Protein AF-W0RR09-F1 (afdb_monomer)

Mean predicted aligned error: 7.96 Å

Foldseek 3Di:
DDPPPPPDDDLVSQLVVCCCQLQPVPDDDPQLVVQLSVLSSVLSVVLPDDDDVPDDSVVVNVVSLVVSLVSSLVSDPDPVSNVSSVVSSVVVVVVVVVVVVVVVVPPPPDPPPPD

Solvent-accessible surface area (backbone atoms only — not comparable to full-atom values): 6856 Å² total; per-residue (Å²): 135,82,80,81,75,78,79,70,75,49,73,67,56,50,35,52,52,50,49,55,54,38,42,55,94,41,88,67,55,72,69,42,46,54,52,42,51,53,52,44,44,51,52,54,54,61,65,70,48,80,63,58,95,93,51,58,58,64,63,50,50,53,51,50,51,52,55,47,50,54,58,49,50,70,58,46,92,45,68,72,42,38,54,46,31,49,54,32,48,51,52,53,50,51,52,50,55,50,51,52,53,55,52,67,73,59,62,73,80,71,81,78,79,84,122

Radius of gyration: 17.93 Å; Cα contacts (8 Å, |Δi|>4): 59; chains: 1; bounding box: 50×31×50 Å

Nearest PDB structures (foldseek):
  5ew5-assembly4_D  TM=3.072E-01  e=2.755E+00  Escherichia coli

pLDDT: mean 85.63, std 18.02, range [36.34, 98.56]

Structure (mmCIF, N/CA/C/O backbone):
data_AF-W0RR09-F1
#
_entry.id   AF-W0RR09-F1
#
loop_
_atom_site.group_PDB
_atom_site.id
_atom_site.type_symbol
_atom_site.label_atom_id
_atom_site.label_alt_id
_atom_site.label_comp_id
_atom_site.label_asym_id
_atom_site.label_entity_id
_atom_site.label_seq_id
_atom_site.pdbx_PDB_ins_code
_atom_site.Cartn_x
_atom_site.Cartn_y
_atom_site.Cartn_z
_atom_site.occupancy
_atom_site.B_iso_or_equiv
_atom_site.auth_seq_id
_atom_site.auth_comp_id
_atom_site.auth_asym_id
_atom_site.auth_atom_id
_atom_site.pdbx_PDB_model_num
ATOM 1 N N . MET A 1 1 ? -1.808 -20.786 -36.519 1.00 40.62 1 MET A N 1
ATOM 2 C CA . MET A 1 1 ? -1.061 -19.853 -35.652 1.00 40.62 1 MET A CA 1
ATOM 3 C C . MET A 1 1 ? -2.069 -19.206 -34.722 1.00 40.62 1 MET A C 1
ATOM 5 O O . MET A 1 1 ? -2.879 -18.426 -35.199 1.00 40.62 1 MET A O 1
ATOM 9 N N . SER A 1 2 ? -2.105 -19.599 -33.451 1.00 36.34 2 SER A N 1
ATOM 10 C CA . SER A 1 2 ? -2.980 -18.948 -32.471 1.00 36.34 2 SER A CA 1
ATOM 11 C C . SER A 1 2 ? -2.289 -17.678 -31.979 1.00 36.34 2 SER A C 1
ATOM 13 O O . SER A 1 2 ? -1.147 -17.781 -31.528 1.00 36.34 2 SER A O 1
ATOM 15 N N . PRO A 1 3 ? -2.917 -16.494 -32.062 1.00 46.69 3 PRO A N 1
ATOM 16 C CA . PRO A 1 3 ? -2.404 -15.334 -31.361 1.00 46.69 3 PRO A CA 1
ATOM 17 C C . PRO A 1 3 ? -2.580 -15.619 -29.870 1.00 46.69 3 PRO A C 1
ATOM 19 O O . PRO A 1 3 ? -3.700 -15.774 -29.385 1.00 46.69 3 PRO A O 1
ATOM 22 N N . ILE A 1 4 ? -1.472 -15.746 -29.145 1.00 46.22 4 ILE A N 1
ATOM 23 C CA . ILE A 1 4 ? -1.496 -15.636 -27.691 1.00 46.22 4 ILE A CA 1
ATOM 24 C C . ILE A 1 4 ? -1.906 -14.187 -27.432 1.00 46.22 4 ILE A C 1
ATOM 26 O O . ILE A 1 4 ? -1.097 -13.271 -27.540 1.00 46.22 4 ILE A O 1
ATOM 30 N N . LEU A 1 5 ? -3.198 -13.969 -27.191 1.00 41.84 5 LEU A N 1
ATOM 31 C CA . LEU A 1 5 ? -3.669 -12.772 -26.518 1.00 41.84 5 LEU A CA 1
ATOM 32 C C . LEU A 1 5 ? -2.982 -12.792 -25.150 1.00 41.84 5 LEU A C 1
ATOM 34 O O . LEU A 1 5 ? -3.430 -13.488 -24.242 1.00 41.84 5 LEU A O 1
ATOM 38 N N . GLU A 1 6 ? -1.855 -12.093 -25.016 1.00 45.88 6 GLU A N 1
ATOM 39 C CA . GLU A 1 6 ? -1.368 -11.656 -23.712 1.00 45.88 6 GLU A CA 1
ATOM 40 C C . GLU A 1 6 ? -2.473 -10.772 -23.129 1.00 45.88 6 GLU A C 1
ATOM 42 O O . GLU A 1 6 ? -2.521 -9.568 -23.380 1.00 45.88 6 GLU A O 1
ATOM 47 N N . ILE A 1 7 ? -3.424 -11.369 -22.409 1.00 48.59 7 ILE A N 1
ATOM 48 C CA . ILE A 1 7 ? -4.425 -10.616 -21.659 1.00 48.59 7 ILE A CA 1
ATOM 49 C C . ILE A 1 7 ? -3.668 -9.973 -20.499 1.00 48.59 7 ILE A C 1
ATOM 51 O O . ILE A 1 7 ? -3.542 -10.540 -19.415 1.00 48.59 7 ILE A O 1
ATOM 55 N N . ARG A 1 8 ? -3.089 -8.799 -20.753 1.00 67.44 8 ARG A N 1
ATOM 56 C CA . ARG A 1 8 ? -2.575 -7.931 -19.698 1.00 67.44 8 ARG A CA 1
ATOM 57 C C . ARG A 1 8 ? -3.778 -7.437 -18.905 1.00 67.44 8 ARG A C 1
ATOM 59 O O . ARG A 1 8 ? -4.750 -6.969 -19.496 1.00 67.44 8 ARG A O 1
ATOM 66 N N . ALA A 1 9 ? -3.719 -7.575 -17.583 1.00 81.56 9 ALA A N 1
ATOM 67 C CA . ALA A 1 9 ? -4.768 -7.079 -16.704 1.00 81.56 9 ALA A CA 1
ATOM 68 C C . ALA A 1 9 ? -5.003 -5.581 -16.959 1.00 81.56 9 ALA A C 1
ATOM 70 O O . ALA A 1 9 ? -4.043 -4.806 -17.061 1.00 81.56 9 ALA A O 1
ATOM 71 N N . THR A 1 10 ? -6.266 -5.169 -17.057 1.00 90.44 10 THR A N 1
ATOM 72 C CA . THR A 1 10 ? -6.619 -3.750 -17.187 1.00 90.44 10 THR A CA 1
ATOM 73 C C . THR A 1 10 ? -6.156 -2.972 -15.947 1.00 90.44 10 THR A C 1
ATOM 75 O O . THR A 1 10 ? -5.951 -3.576 -14.890 1.00 90.44 10 THR A O 1
ATOM 78 N N . PRO A 1 11 ? -5.994 -1.638 -16.024 1.00 90.25 11 PRO A N 1
ATOM 79 C CA . PRO A 1 11 ? -5.647 -0.836 -14.851 1.00 90.25 11 PRO A CA 1
ATOM 80 C C . PRO A 1 11 ? -6.592 -1.069 -13.665 1.00 90.25 11 PRO A C 1
ATOM 82 O O . PRO A 1 11 ? -6.126 -1.193 -12.539 1.00 90.25 11 PRO A O 1
ATOM 85 N N . ASP A 1 12 ? -7.895 -1.218 -13.915 1.00 92.00 12 ASP A N 1
ATOM 86 C CA . ASP A 1 12 ? -8.878 -1.507 -12.864 1.00 92.00 12 ASP A CA 1
ATOM 87 C C . ASP A 1 12 ? -8.650 -2.879 -12.221 1.00 92.00 12 ASP A C 1
ATOM 89 O O . ASP A 1 12 ? -8.604 -2.987 -11.000 1.00 92.00 12 ASP A O 1
ATOM 93 N N . GLN A 1 13 ? -8.387 -3.916 -13.023 1.00 93.62 13 GLN A N 1
ATOM 94 C CA . GLN A 1 13 ? -8.050 -5.237 -12.488 1.00 93.62 13 GLN A CA 1
ATOM 95 C C . GLN A 1 13 ? -6.771 -5.194 -11.642 1.00 93.62 13 GLN A C 1
ATOM 97 O O . GLN A 1 13 ? -6.689 -5.848 -10.606 1.00 93.62 13 GLN A O 1
ATOM 102 N N . GLN A 1 14 ? -5.770 -4.412 -12.054 1.00 92.12 14 GLN A N 1
ATOM 103 C CA . GLN A 1 14 ? -4.542 -4.233 -11.275 1.00 92.12 14 GLN A CA 1
ATOM 104 C C . GLN A 1 14 ? -4.803 -3.530 -9.937 1.00 92.12 14 GLN A C 1
ATOM 106 O O . GLN A 1 14 ? -4.218 -3.923 -8.925 1.00 92.12 14 GLN A O 1
ATOM 111 N N . VAL A 1 15 ? -5.696 -2.536 -9.917 1.00 95.31 15 VAL A N 1
ATOM 112 C CA . VAL A 1 15 ? -6.136 -1.869 -8.684 1.00 95.31 15 VAL A CA 1
ATOM 113 C C . VAL A 1 15 ? -6.823 -2.867 -7.751 1.00 95.31 15 VAL A C 1
ATOM 115 O O . VAL A 1 15 ? -6.435 -2.965 -6.586 1.00 95.31 15 VAL A O 1
ATOM 118 N N . ASP A 1 16 ? -7.758 -3.666 -8.267 1.00 95.56 16 ASP A N 1
ATOM 119 C CA . ASP A 1 16 ? -8.484 -4.675 -7.487 1.00 95.56 16 ASP A CA 1
ATOM 120 C C . ASP A 1 16 ? -7.540 -5.720 -6.876 1.00 95.56 16 ASP A C 1
ATOM 122 O O . ASP A 1 16 ? -7.632 -6.035 -5.685 1.00 95.56 16 ASP A O 1
ATOM 126 N N . PHE A 1 17 ? -6.579 -6.226 -7.658 1.00 93.94 17 PHE A N 1
ATOM 127 C CA . PHE A 1 17 ? -5.581 -7.174 -7.157 1.00 93.94 17 PHE A CA 1
ATOM 128 C C . PHE A 1 17 ? -4.703 -6.564 -6.064 1.00 93.94 17 PHE A C 1
ATOM 130 O O . PHE A 1 17 ? -4.425 -7.222 -5.058 1.00 93.94 17 PHE A O 1
ATOM 137 N N . ALA A 1 18 ? -4.268 -5.315 -6.238 1.00 94.56 18 ALA A N 1
ATOM 138 C CA . ALA A 1 18 ? -3.448 -4.631 -5.248 1.00 94.56 18 ALA A CA 1
ATOM 139 C C . ALA A 1 18 ? -4.221 -4.371 -3.947 1.00 94.56 18 ALA A C 1
ATOM 141 O O . ALA A 1 18 ? -3.673 -4.611 -2.870 1.00 94.56 18 ALA A O 1
ATOM 142 N N . LEU A 1 19 ? -5.492 -3.961 -4.026 1.00 96.69 19 LEU A N 1
ATOM 143 C CA . LEU A 1 19 ? -6.356 -3.794 -2.854 1.00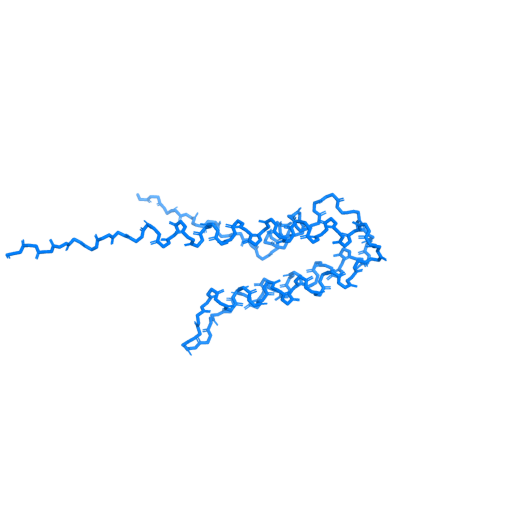 96.69 19 LEU A CA 1
ATOM 144 C C . LEU A 1 19 ? -6.525 -5.107 -2.096 1.00 96.69 19 LEU A C 1
ATOM 146 O O . LEU A 1 19 ? -6.275 -5.162 -0.892 1.00 96.69 19 LEU A O 1
ATOM 150 N N . ALA A 1 20 ? -6.896 -6.173 -2.809 1.00 95.94 20 ALA A N 1
ATOM 151 C CA . ALA A 1 20 ? -7.107 -7.486 -2.214 1.00 95.94 20 ALA A CA 1
ATOM 152 C C . ALA A 1 20 ? -5.835 -8.028 -1.544 1.00 95.94 20 ALA A C 1
ATOM 154 O O . ALA A 1 20 ? -5.918 -8.641 -0.481 1.00 95.94 20 ALA A O 1
ATOM 155 N N . ALA A 1 21 ? -4.661 -7.795 -2.138 1.00 94.81 21 ALA A N 1
ATOM 156 C CA . ALA A 1 21 ? -3.388 -8.254 -1.593 1.00 94.81 21 ALA A CA 1
ATOM 157 C C . ALA A 1 21 ? -2.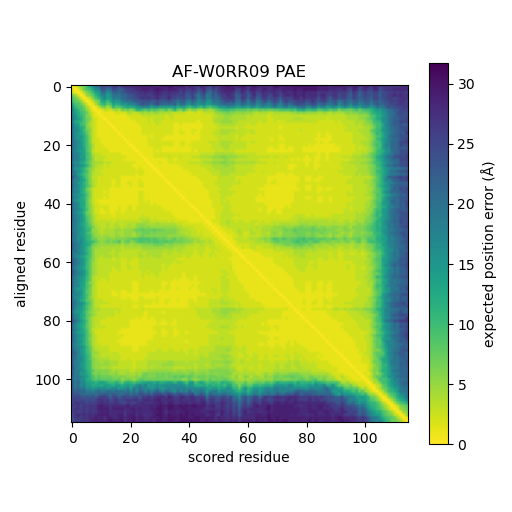935 -7.439 -0.372 1.00 94.81 21 ALA A C 1
ATOM 159 O O . ALA A 1 21 ? -2.564 -8.019 0.648 1.00 94.81 21 ALA A O 1
ATOM 160 N N . LEU A 1 22 ? -2.962 -6.107 -0.463 1.00 97.25 22 LEU A N 1
ATOM 161 C CA . LEU A 1 22 ? -2.425 -5.217 0.572 1.00 97.25 22 LEU A CA 1
ATOM 162 C C . LEU A 1 22 ? -3.334 -5.129 1.802 1.00 97.25 22 LEU A C 1
ATOM 164 O O . LEU A 1 22 ? -2.850 -5.067 2.931 1.00 97.25 22 LEU A O 1
ATOM 168 N N . PHE A 1 23 ? -4.649 -5.181 1.596 1.00 98.06 23 PHE A N 1
ATOM 169 C CA . PHE A 1 23 ? -5.645 -5.032 2.656 1.00 98.06 23 PHE A CA 1
ATOM 170 C C . PHE A 1 23 ? -6.325 -6.351 3.032 1.00 98.06 23 PHE A C 1
ATOM 172 O O . PHE A 1 23 ? -7.376 -6.356 3.669 1.00 98.06 23 PHE A O 1
ATOM 179 N N . ARG A 1 24 ? -5.731 -7.501 2.687 1.00 96.75 24 ARG A N 1
ATOM 180 C CA . ARG A 1 24 ? -6.240 -8.813 3.103 1.00 96.75 24 ARG A CA 1
ATOM 181 C C . ARG A 1 24 ? -6.382 -8.874 4.626 1.00 96.75 24 ARG A C 1
ATOM 183 O O . ARG A 1 24 ? -5.387 -8.781 5.344 1.00 96.75 24 ARG A O 1
ATOM 190 N N . GLY A 1 25 ? -7.609 -9.081 5.104 1.00 96.25 25 GLY A N 1
ATOM 191 C CA . GLY A 1 25 ? -7.916 -9.135 6.537 1.00 96.25 25 GLY A CA 1
ATOM 192 C C . GLY A 1 25 ? -7.923 -7.771 7.237 1.00 96.25 25 GLY A C 1
ATOM 193 O O . GLY A 1 25 ? -8.061 -7.725 8.456 1.00 96.25 25 GLY A O 1
ATOM 194 N N . VAL A 1 26 ? -7.798 -6.670 6.492 1.00 97.56 26 VAL A N 1
ATOM 195 C CA . VAL A 1 26 ? -7.927 -5.303 7.000 1.00 97.56 26 VAL A CA 1
ATOM 196 C C . VAL A 1 26 ? -9.345 -4.824 6.714 1.00 97.56 26 VAL A C 1
ATOM 198 O O . VAL A 1 26 ? -9.748 -4.703 5.560 1.00 97.56 26 VAL A O 1
ATOM 201 N N . ALA A 1 27 ? -10.114 -4.552 7.765 1.00 96.75 27 ALA A N 1
ATOM 202 C CA . ALA A 1 27 ? -11.408 -3.899 7.613 1.00 96.75 27 ALA A CA 1
ATOM 203 C C . ALA A 1 27 ? -11.175 -2.414 7.313 1.00 96.75 27 ALA A C 1
ATOM 205 O O . ALA A 1 27 ? -10.586 -1.712 8.135 1.00 96.75 27 ALA A O 1
ATOM 206 N N . LEU A 1 28 ? -11.611 -1.955 6.142 1.00 97.50 28 LEU A N 1
ATOM 207 C CA . LEU A 1 28 ? -11.573 -0.549 5.747 1.00 97.50 28 LEU A CA 1
ATOM 208 C C . LEU A 1 28 ? -12.974 0.045 5.866 1.00 97.50 28 LEU A C 1
ATOM 210 O O . LEU A 1 28 ? -13.954 -0.587 5.472 1.00 97.50 28 LEU A O 1
ATOM 214 N N . SER A 1 29 ? -13.055 1.265 6.379 1.00 98.12 29 SER A N 1
ATOM 215 C CA . SER A 1 29 ? -14.204 2.139 6.149 1.00 98.12 29 SER A CA 1
ATOM 216 C C . SER A 1 29 ? -14.290 2.544 4.674 1.00 98.12 29 SER A C 1
ATOM 218 O O . SER A 1 29 ? -13.309 2.447 3.932 1.00 98.12 29 SER A O 1
ATOM 220 N N . ASP A 1 30 ? -15.447 3.055 4.255 1.00 98.12 30 ASP A N 1
ATOM 221 C CA . ASP A 1 30 ? -15.652 3.510 2.875 1.00 98.12 30 ASP A CA 1
ATOM 222 C C . ASP A 1 30 ? -14.640 4.597 2.472 1.00 98.12 30 ASP A C 1
ATOM 224 O O . ASP A 1 30 ? -14.054 4.526 1.395 1.00 98.12 30 ASP A O 1
ATOM 228 N N . ALA A 1 31 ? -14.350 5.545 3.371 1.00 98.00 31 ALA A N 1
ATOM 229 C CA . ALA A 1 31 ? -13.386 6.617 3.122 1.00 98.00 31 ALA A CA 1
ATOM 230 C C . ALA A 1 31 ? -11.938 6.102 2.997 1.00 98.00 31 ALA A C 1
ATOM 232 O O . ALA A 1 31 ? -11.185 6.557 2.136 1.00 98.00 31 ALA A O 1
ATOM 233 N N . GLU A 1 32 ? -11.536 5.137 3.833 1.00 98.38 32 GLU A N 1
ATOM 234 C CA . GLU A 1 32 ? -10.213 4.506 3.726 1.00 98.38 32 GLU A CA 1
ATOM 235 C C . GLU A 1 32 ? -10.083 3.719 2.421 1.00 98.38 32 GLU A C 1
ATOM 237 O O . GLU A 1 32 ? -9.030 3.752 1.783 1.00 98.38 32 GLU A O 1
ATOM 242 N N . ARG A 1 33 ? -11.156 3.035 2.010 1.00 98.19 33 ARG A N 1
ATOM 243 C CA . ARG A 1 33 ? -11.196 2.275 0.764 1.00 98.19 33 ARG A CA 1
ATOM 244 C C . ARG A 1 33 ? -11.100 3.181 -0.458 1.00 98.19 33 ARG A C 1
ATOM 246 O O . ARG A 1 33 ? -10.260 2.923 -1.315 1.00 98.19 33 ARG A O 1
ATOM 253 N N . GLU A 1 34 ? -11.893 4.247 -0.517 1.00 98.19 34 GLU A N 1
ATOM 254 C CA . GLU A 1 34 ? -11.842 5.229 -1.606 1.00 98.19 34 GLU A CA 1
ATOM 255 C C . GLU A 1 34 ? -10.447 5.869 -1.706 1.00 98.19 34 GLU A C 1
ATOM 257 O O . GLU A 1 34 ? -9.853 5.940 -2.785 1.00 98.19 34 GLU A O 1
ATOM 262 N N . GLY A 1 35 ? -9.866 6.260 -0.565 1.00 98.50 35 GLY A N 1
ATOM 263 C CA . GLY A 1 35 ? -8.504 6.790 -0.514 1.00 98.50 35 GLY A CA 1
ATOM 264 C C . GLY A 1 35 ? -7.455 5.777 -0.987 1.00 98.50 35 GLY A C 1
ATOM 265 O O . GLY A 1 35 ? -6.540 6.131 -1.735 1.00 98.50 35 GLY A O 1
ATOM 266 N N . ALA A 1 36 ? -7.589 4.510 -0.590 1.00 98.31 36 ALA A N 1
ATOM 267 C CA . ALA A 1 36 ? -6.685 3.446 -1.008 1.00 98.31 36 ALA A CA 1
ATOM 268 C C . ALA A 1 36 ? -6.785 3.167 -2.515 1.00 98.31 36 ALA A C 1
ATOM 270 O O . ALA A 1 36 ? -5.756 3.060 -3.187 1.00 98.31 36 ALA A O 1
ATOM 271 N N . GLU A 1 37 ? -8.004 3.111 -3.054 1.00 98.25 37 GLU A N 1
ATOM 272 C CA . GLU A 1 37 ? -8.290 2.979 -4.485 1.00 98.25 37 GLU A CA 1
ATOM 273 C C . GLU A 1 37 ? -7.632 4.106 -5.289 1.00 98.25 37 GLU A C 1
ATOM 275 O O . GLU A 1 37 ? -6.943 3.838 -6.276 1.00 98.25 37 GLU A O 1
ATOM 280 N N . ALA A 1 38 ? -7.764 5.357 -4.840 1.00 98.25 38 ALA A N 1
ATOM 281 C CA . ALA A 1 38 ? -7.154 6.509 -5.497 1.00 98.25 38 ALA A CA 1
ATOM 282 C C . ALA A 1 38 ? -5.616 6.437 -5.505 1.00 98.25 38 ALA A C 1
ATOM 284 O O . ALA A 1 38 ? -4.986 6.654 -6.544 1.00 98.25 38 ALA A O 1
ATOM 285 N N . VAL A 1 39 ? -5.002 6.089 -4.368 1.00 98.50 39 VAL A N 1
ATOM 286 C CA . VAL A 1 39 ? -3.540 5.958 -4.246 1.00 98.50 39 VAL A CA 1
ATOM 287 C C . VAL A 1 39 ? -3.003 4.831 -5.131 1.00 98.50 39 VAL A C 1
ATOM 289 O O . VAL A 1 39 ? -1.996 5.015 -5.816 1.00 98.50 39 VAL A O 1
ATOM 292 N N . ILE A 1 40 ? -3.668 3.674 -5.147 1.00 97.75 40 ILE A N 1
ATOM 293 C CA . ILE A 1 40 ? -3.257 2.525 -5.965 1.00 97.75 40 ILE A CA 1
ATOM 294 C C . ILE A 1 40 ? -3.449 2.827 -7.450 1.00 97.75 40 ILE A C 1
ATOM 296 O O . ILE A 1 40 ? -2.560 2.539 -8.247 1.00 97.75 40 ILE A O 1
ATOM 300 N N . ARG A 1 41 ? -4.567 3.445 -7.838 1.00 97.31 41 ARG A N 1
ATOM 301 C CA . ARG A 1 41 ? -4.814 3.841 -9.230 1.00 97.31 41 ARG A CA 1
ATOM 302 C C . ARG A 1 41 ? -3.738 4.799 -9.736 1.00 97.31 41 ARG A C 1
ATOM 304 O O . ARG A 1 41 ? -3.247 4.614 -10.846 1.00 97.31 41 ARG A O 1
ATOM 311 N N . ALA A 1 42 ? -3.335 5.774 -8.923 1.00 96.06 42 ALA A N 1
ATOM 312 C CA . ALA A 1 42 ? -2.243 6.679 -9.268 1.00 96.06 42 ALA A CA 1
ATOM 313 C C . ALA A 1 42 ? -0.907 5.935 -9.466 1.00 96.06 42 ALA A C 1
ATOM 315 O O . ALA A 1 42 ? -0.213 6.201 -10.444 1.00 96.06 42 ALA A O 1
ATOM 316 N N . ASP A 1 43 ? -0.572 4.973 -8.595 1.00 95.56 43 ASP A N 1
ATOM 317 C CA . ASP A 1 43 ? 0.627 4.122 -8.734 1.00 95.56 43 ASP A CA 1
ATOM 318 C C . ASP A 1 43 ? 0.587 3.280 -10.020 1.00 95.56 43 ASP A C 1
ATOM 320 O O . ASP A 1 43 ? 1.560 3.240 -10.769 1.00 95.56 43 ASP A O 1
ATOM 324 N N . VAL A 1 44 ? -0.553 2.653 -10.328 1.00 94.06 44 VAL A N 1
ATOM 325 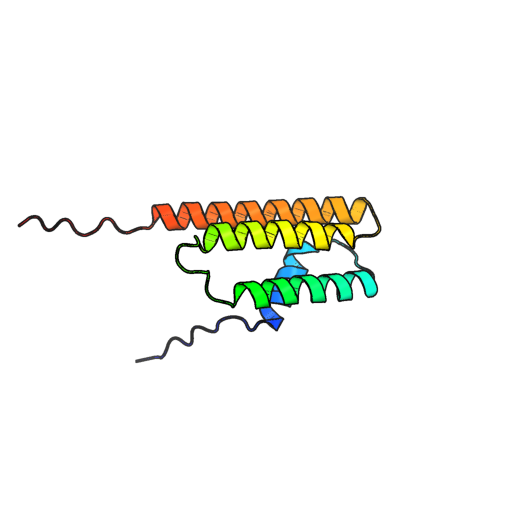C CA . VAL A 1 44 ? -0.742 1.859 -11.556 1.00 94.06 44 VAL A CA 1
ATOM 326 C C . VAL A 1 44 ? -0.552 2.717 -12.811 1.00 94.06 44 VAL A C 1
ATOM 328 O O . VAL A 1 44 ? 0.124 2.295 -13.753 1.00 94.06 44 VAL A O 1
ATOM 331 N N . LEU A 1 45 ? -1.119 3.926 -12.831 1.00 91.81 45 LEU A N 1
ATOM 332 C CA . LEU A 1 45 ? -0.973 4.848 -13.957 1.00 91.81 45 LEU A CA 1
ATOM 333 C C . LEU A 1 45 ? 0.476 5.323 -14.109 1.00 91.81 45 LEU A C 1
ATOM 335 O O . LEU A 1 45 ? 1.020 5.220 -15.204 1.00 91.81 45 LEU A O 1
ATOM 339 N N . ALA A 1 46 ? 1.125 5.739 -13.019 1.00 90.19 46 ALA A N 1
ATOM 340 C CA . ALA A 1 46 ? 2.526 6.162 -13.042 1.00 90.19 46 ALA A CA 1
ATOM 341 C C . ALA A 1 46 ? 3.455 5.043 -13.540 1.00 90.19 46 ALA A C 1
ATOM 343 O O . ALA A 1 46 ? 4.373 5.277 -14.322 1.00 90.19 46 ALA A O 1
ATOM 344 N N . ARG A 1 47 ? 3.186 3.794 -13.147 1.00 88.75 47 ARG A N 1
ATOM 345 C CA . ARG A 1 47 ? 3.983 2.643 -13.589 1.00 88.75 47 ARG A CA 1
ATOM 346 C C . ARG A 1 47 ? 3.757 2.258 -15.049 1.00 88.75 47 ARG A C 1
ATOM 348 O O . ARG A 1 47 ? 4.618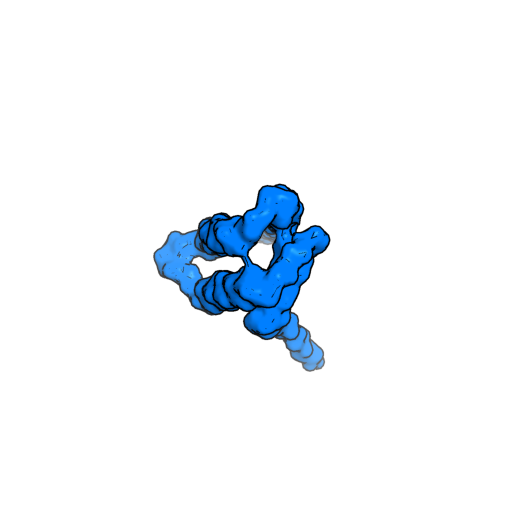 1.596 -15.629 1.00 88.75 47 ARG A O 1
ATOM 355 N N . SER A 1 48 ? 2.633 2.670 -15.633 1.00 86.50 48 SER A N 1
ATOM 356 C CA . SER A 1 48 ? 2.317 2.446 -17.048 1.00 86.50 48 SER A CA 1
ATOM 357 C C . SER A 1 48 ? 3.128 3.352 -17.980 1.00 86.50 48 SER A C 1
ATOM 359 O O . SER A 1 48 ? 3.232 3.063 -19.173 1.00 86.50 48 SER A O 1
ATOM 361 N N . GLU A 1 49 ? 3.721 4.426 -17.456 1.00 87.75 49 GLU A N 1
ATOM 362 C CA . GLU A 1 49 ? 4.648 5.268 -18.206 1.00 87.75 49 GLU A CA 1
ATOM 363 C C . GLU A 1 49 ? 6.003 4.560 -18.374 1.00 87.75 49 GLU A C 1
ATOM 365 O O . GLU A 1 49 ? 6.444 3.835 -17.473 1.00 87.75 49 GLU A O 1
ATOM 370 N N . PRO A 1 50 ? 6.695 4.734 -19.513 1.00 86.12 50 PRO A N 1
ATOM 371 C CA . PRO A 1 50 ? 8.039 4.199 -19.678 1.00 86.12 50 PRO A CA 1
ATOM 372 C C . PRO A 1 50 ? 9.011 4.863 -18.685 1.00 86.12 50 PRO A C 1
ATOM 374 O O . PRO A 1 50 ? 8.868 6.052 -18.395 1.00 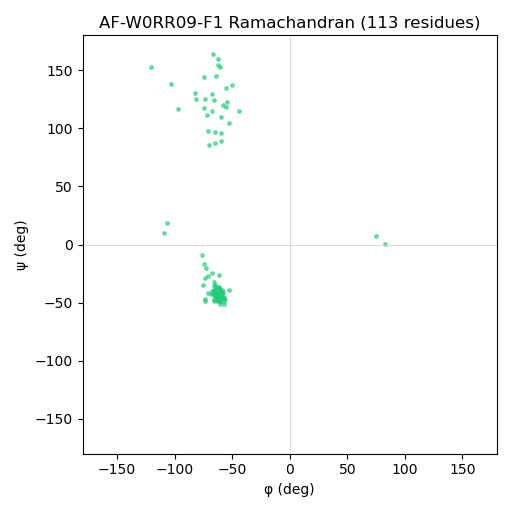86.12 50 PRO A O 1
ATOM 377 N N . PRO A 1 51 ? 10.006 4.125 -18.157 1.00 88.81 51 PRO A N 1
ATOM 378 C CA . PRO A 1 51 ? 11.051 4.721 -17.330 1.00 88.81 51 PRO A CA 1
ATOM 379 C C . PRO A 1 51 ? 11.828 5.778 -18.123 1.00 88.81 51 PRO A C 1
ATOM 381 O O . PRO A 1 51 ? 11.932 5.703 -19.354 1.00 88.81 51 PRO A O 1
ATOM 384 N N . ALA A 1 52 ? 12.386 6.762 -17.418 1.00 88.38 52 ALA A N 1
ATOM 385 C CA . ALA A 1 52 ? 13.214 7.778 -18.056 1.00 88.38 52 ALA A CA 1
ATOM 386 C C . ALA A 1 52 ? 14.470 7.143 -18.699 1.00 88.38 52 ALA A C 1
ATOM 388 O O . ALA A 1 52 ? 14.928 6.086 -18.255 1.00 88.38 52 ALA A O 1
ATOM 389 N N . PRO A 1 53 ? 15.078 7.762 -19.731 1.00 92.31 53 PRO A N 1
ATOM 390 C CA . PRO A 1 53 ? 16.316 7.250 -20.312 1.00 92.31 53 PRO A CA 1
ATOM 391 C C . PRO A 1 53 ? 17.412 7.069 -19.250 1.00 92.31 53 PRO A C 1
ATOM 393 O O . PRO A 1 53 ? 17.781 8.021 -18.566 1.00 92.31 53 PRO A O 1
ATOM 396 N N . GLY A 1 54 ? 17.937 5.846 -19.128 1.00 89.50 54 GLY A N 1
ATOM 397 C CA . GLY A 1 54 ? 18.962 5.493 -18.138 1.00 89.50 54 GLY A CA 1
ATOM 398 C C . GLY A 1 54 ? 18.435 5.170 -16.735 1.00 89.50 54 GLY A C 1
ATOM 399 O O . GLY A 1 54 ? 19.237 4.857 -15.861 1.00 89.50 54 GLY A O 1
ATOM 400 N N . GLU A 1 55 ? 17.120 5.215 -16.509 1.00 91.75 55 GLU A N 1
ATOM 401 C CA . GLU A 1 55 ? 16.505 4.784 -15.254 1.00 91.75 55 GLU A CA 1
ATOM 402 C C . GLU A 1 55 ? 16.312 3.260 -15.235 1.00 91.75 55 GLU A C 1
ATOM 404 O O . GLU A 1 55 ? 15.750 2.671 -16.162 1.00 91.75 55 GLU A O 1
ATOM 409 N N . ASP A 1 56 ? 16.749 2.616 -14.152 1.00 89.31 56 ASP A N 1
ATOM 410 C CA . ASP A 1 56 ? 16.446 1.210 -13.905 1.00 89.31 56 ASP A CA 1
ATOM 411 C C . ASP A 1 56 ? 14.959 1.074 -13.535 1.00 89.31 56 ASP A C 1
ATOM 413 O O . ASP A 1 56 ? 14.497 1.528 -12.483 1.00 89.31 56 ASP A O 1
ATOM 417 N N . GLY A 1 57 ? 14.184 0.459 -14.433 1.00 88.44 57 GLY A N 1
ATOM 418 C CA . GLY A 1 57 ? 12.738 0.314 -14.263 1.00 88.44 57 GLY A CA 1
ATOM 419 C C . GLY A 1 57 ? 12.347 -0.490 -13.021 1.00 88.44 57 GLY A C 1
ATOM 420 O O . GLY A 1 57 ? 11.280 -0.262 -12.453 1.00 88.44 57 GLY A O 1
ATOM 421 N N . TRP A 1 58 ? 13.215 -1.389 -12.549 1.00 87.19 58 TRP A N 1
ATOM 422 C CA . TRP A 1 58 ? 12.969 -2.123 -11.316 1.00 87.19 58 TRP A CA 1
ATOM 423 C C . TRP A 1 58 ? 13.160 -1.237 -10.079 1.00 87.19 58 TRP A C 1
ATOM 425 O O . TRP A 1 58 ? 12.323 -1.251 -9.175 1.00 87.19 58 TRP A O 1
ATOM 435 N N . GLU A 1 59 ? 14.249 -0.470 -10.005 1.00 89.81 59 GLU A N 1
ATOM 436 C CA . GLU A 1 59 ? 14.498 0.461 -8.899 1.00 89.81 59 GLU A CA 1
ATOM 437 C C . GLU A 1 59 ? 13.413 1.536 -8.824 1.00 89.81 59 GLU A C 1
ATOM 439 O O . GLU A 1 59 ? 12.944 1.877 -7.732 1.00 89.81 59 GLU A O 1
ATOM 444 N N . ARG A 1 60 ? 12.946 2.014 -9.985 1.00 91.19 60 ARG A N 1
ATOM 445 C CA . ARG A 1 60 ? 11.776 2.890 -10.083 1.00 91.19 60 ARG A CA 1
ATOM 446 C C . ARG A 1 60 ? 10.537 2.242 -9.470 1.00 91.19 60 ARG A C 1
ATOM 448 O O . ARG A 1 60 ? 9.901 2.849 -8.610 1.00 91.19 60 ARG A O 1
ATOM 455 N N . ASP A 1 61 ? 10.216 1.015 -9.868 1.00 89.06 61 ASP A N 1
ATOM 456 C CA . ASP A 1 61 ? 9.038 0.300 -9.374 1.00 89.06 61 ASP A CA 1
ATOM 457 C C . ASP A 1 61 ? 9.118 0.016 -7.862 1.00 89.06 61 ASP A C 1
ATOM 459 O O . ASP A 1 61 ? 8.119 0.170 -7.155 1.00 89.06 61 ASP A O 1
ATOM 463 N N . LEU A 1 62 ? 10.301 -0.315 -7.328 1.00 89.31 62 LEU A N 1
ATOM 464 C CA . LEU A 1 62 ? 10.503 -0.470 -5.882 1.00 89.31 62 LEU A CA 1
ATOM 465 C C . LEU A 1 62 ? 10.270 0.834 -5.115 1.00 89.31 62 LEU A C 1
ATOM 467 O O . LEU A 1 62 ? 9.621 0.822 -4.067 1.00 89.31 62 LEU A O 1
ATOM 471 N N . ARG A 1 63 ? 10.797 1.953 -5.617 1.00 91.19 63 ARG A N 1
ATOM 472 C CA . ARG A 1 63 ? 10.583 3.275 -5.017 1.00 91.19 63 ARG A CA 1
ATOM 473 C C . ARG A 1 63 ? 9.099 3.644 -5.030 1.00 91.19 63 ARG A C 1
ATOM 475 O O . ARG A 1 63 ? 8.568 3.997 -3.979 1.00 91.19 63 ARG A O 1
ATOM 482 N N . SER A 1 64 ? 8.419 3.451 -6.163 1.00 92.00 64 SER A N 1
ATOM 483 C CA . SER A 1 64 ? 6.971 3.679 -6.296 1.00 92.00 64 SER A CA 1
ATOM 484 C C . SER A 1 64 ? 6.174 2.852 -5.283 1.00 92.00 64 SER A C 1
ATOM 486 O O . SER A 1 64 ? 5.331 3.379 -4.559 1.00 92.00 64 SER A O 1
ATOM 488 N N . MET A 1 65 ? 6.514 1.567 -5.133 1.00 92.75 65 MET A N 1
ATOM 489 C CA . MET A 1 65 ? 5.897 0.680 -4.146 1.00 92.75 65 MET A CA 1
ATOM 490 C C . MET A 1 65 ? 6.075 1.192 -2.708 1.00 92.75 65 MET A C 1
ATOM 492 O O . MET A 1 65 ? 5.120 1.174 -1.929 1.00 92.75 65 MET A O 1
ATOM 496 N N . VAL A 1 66 ? 7.278 1.643 -2.337 1.00 93.81 66 VAL A N 1
ATOM 497 C CA . VAL A 1 66 ? 7.552 2.190 -0.997 1.00 93.81 66 VAL A CA 1
ATOM 498 C C . VAL A 1 66 ? 6.728 3.454 -0.753 1.00 93.81 66 VAL A C 1
ATOM 500 O O . VAL A 1 66 ? 6.052 3.554 0.270 1.00 93.81 66 VAL A O 1
ATOM 503 N N . GLU A 1 67 ? 6.726 4.390 -1.701 1.00 95.88 67 GLU A N 1
ATOM 504 C CA . GLU A 1 67 ? 5.960 5.635 -1.601 1.00 95.88 67 GLU A CA 1
ATOM 505 C C . GLU A 1 67 ? 4.452 5.381 -1.508 1.00 95.88 67 GLU A C 1
ATOM 507 O O . GLU A 1 67 ? 3.769 5.965 -0.659 1.00 95.88 67 GLU A O 1
ATOM 512 N N . ARG A 1 68 ? 3.926 4.474 -2.339 1.00 97.06 68 ARG A N 1
ATOM 513 C CA . ARG A 1 68 ? 2.531 4.030 -2.282 1.00 97.06 68 ARG A CA 1
ATOM 514 C C . ARG A 1 68 ? 2.205 3.460 -0.906 1.00 97.06 68 ARG A C 1
ATOM 516 O O . ARG A 1 68 ? 1.212 3.860 -0.307 1.00 97.06 68 ARG A O 1
ATOM 523 N N . ASN A 1 69 ? 3.036 2.563 -0.380 1.00 97.62 69 ASN A N 1
ATOM 524 C CA . ASN A 1 69 ? 2.760 1.911 0.897 1.00 97.62 69 ASN A CA 1
ATOM 525 C C . ASN A 1 69 ? 2.777 2.899 2.074 1.00 97.62 69 ASN A C 1
ATOM 527 O O . ASN A 1 69 ? 1.943 2.780 2.967 1.00 97.62 69 ASN A O 1
ATOM 531 N N . VAL A 1 70 ? 3.649 3.915 2.053 1.00 98.06 70 VAL A N 1
ATOM 532 C CA . VAL A 1 70 ? 3.630 5.007 3.045 1.00 98.06 70 VAL A CA 1
ATOM 533 C C . VAL A 1 70 ? 2.299 5.761 3.008 1.00 98.06 70 VAL A C 1
ATOM 535 O O . VAL A 1 70 ? 1.689 5.980 4.057 1.00 98.06 70 VAL A O 1
ATOM 538 N N . LYS A 1 71 ? 1.820 6.121 1.810 1.00 98.50 71 LYS A N 1
ATOM 539 C CA . LYS A 1 71 ? 0.532 6.812 1.631 1.00 98.50 71 LYS A CA 1
ATOM 540 C C . LYS A 1 71 ? -0.635 5.951 2.114 1.00 98.50 71 LYS A C 1
ATOM 542 O O . LYS A 1 71 ? -1.459 6.431 2.882 1.00 98.50 71 LYS A O 1
ATOM 547 N N . LEU A 1 72 ? -0.673 4.677 1.723 1.00 98.56 72 LEU A N 1
ATOM 548 C CA . LEU A 1 72 ? -1.720 3.736 2.130 1.00 98.56 72 LEU A CA 1
ATOM 549 C C . LEU A 1 72 ? -1.748 3.526 3.645 1.00 98.56 72 LEU A C 1
ATOM 551 O O . LEU A 1 72 ? -2.814 3.575 4.252 1.00 98.56 72 LEU A O 1
ATOM 555 N N . ARG A 1 73 ? -0.581 3.370 4.278 1.00 98.31 73 ARG A N 1
ATOM 556 C CA . ARG A 1 73 ? -0.480 3.228 5.734 1.00 98.31 73 ARG A CA 1
ATOM 557 C C . ARG A 1 73 ? -1.012 4.457 6.475 1.00 98.31 73 ARG A C 1
ATOM 559 O O . ARG A 1 73 ? -1.608 4.313 7.540 1.00 98.31 73 ARG A O 1
ATOM 566 N N . ALA A 1 74 ? -0.795 5.657 5.934 1.00 98.19 74 ALA A N 1
ATOM 567 C CA . ALA A 1 74 ? -1.257 6.905 6.540 1.00 98.19 74 ALA A CA 1
ATOM 568 C C . ALA A 1 74 ? -2.789 7.053 6.543 1.00 98.19 74 ALA A C 1
ATOM 570 O O . ALA A 1 74 ? -3.311 7.752 7.410 1.00 98.19 74 ALA A O 1
ATOM 571 N N . LEU A 1 75 ? -3.494 6.381 5.625 1.00 97.88 75 LEU A N 1
ATOM 572 C CA . LEU A 1 75 ? -4.960 6.389 5.564 1.00 97.88 75 LEU A CA 1
ATOM 573 C C . LEU A 1 75 ? -5.606 5.601 6.710 1.00 97.88 75 LEU A C 1
ATOM 575 O O . LEU A 1 75 ? -6.726 5.906 7.096 1.00 97.88 75 LEU A O 1
ATOM 579 N N . LEU A 1 76 ? -4.908 4.602 7.255 1.00 98.38 76 LEU A N 1
ATOM 580 C CA . LEU A 1 76 ? -5.477 3.652 8.209 1.00 98.38 76 LEU A CA 1
ATOM 581 C C . LEU A 1 76 ? -5.687 4.282 9.589 1.00 98.38 76 LEU A C 1
ATOM 583 O O . LEU A 1 76 ? -4.740 4.784 10.208 1.00 98.38 76 LEU A O 1
ATOM 587 N N . ALA A 1 77 ? -6.914 4.210 10.096 1.00 97.12 77 ALA A N 1
ATOM 588 C CA . ALA A 1 77 ? -7.329 4.876 11.327 1.00 97.12 77 ALA A CA 1
ATOM 589 C C . ALA A 1 77 ? -6.780 4.221 12.605 1.00 97.12 77 ALA A C 1
ATOM 591 O O . ALA A 1 77 ? -6.577 4.895 13.615 1.00 97.12 77 ALA A O 1
ATOM 592 N N . THR A 1 78 ? -6.534 2.912 12.579 1.00 98.00 78 THR A N 1
ATOM 593 C CA . THR A 1 78 ? -6.169 2.125 13.763 1.00 98.00 78 THR A CA 1
ATOM 594 C C . THR A 1 78 ? -4.815 1.446 13.612 1.00 98.00 78 THR A C 1
ATOM 596 O O . THR A 1 78 ? -4.383 1.084 12.517 1.00 98.00 78 THR A O 1
ATOM 599 N N . GLU A 1 79 ? -4.153 1.202 14.743 1.00 98.19 79 GLU A N 1
ATOM 600 C CA . GLU A 1 79 ? -2.885 0.470 14.751 1.00 98.19 79 GLU A CA 1
ATOM 601 C C . GLU A 1 79 ? -3.056 -0.986 14.296 1.00 98.19 79 GLU A C 1
ATOM 603 O O . GLU A 1 79 ? -2.211 -1.510 13.578 1.00 98.19 79 GLU A O 1
ATOM 608 N N . ALA A 1 80 ? -4.183 -1.626 14.626 1.00 98.00 80 ALA A N 1
ATOM 609 C CA . ALA A 1 80 ? -4.473 -2.989 14.184 1.00 98.00 80 ALA A CA 1
ATOM 610 C C . ALA A 1 80 ? -4.522 -3.101 12.650 1.00 98.00 80 ALA A C 1
ATOM 612 O O . ALA A 1 80 ? -3.948 -4.031 12.081 1.00 98.00 80 ALA A O 1
ATOM 613 N N . GLN A 1 81 ? -5.150 -2.131 11.973 1.00 98.44 81 GLN A N 1
ATOM 614 C CA . GLN A 1 81 ? -5.138 -2.064 10.511 1.00 98.44 81 GLN A CA 1
ATOM 615 C C . GLN A 1 81 ? -3.712 -1.866 9.980 1.00 98.44 81 GLN A C 1
ATOM 617 O O . GLN A 1 81 ? -3.313 -2.563 9.050 1.00 98.44 81 GLN A O 1
ATOM 622 N N . ARG A 1 82 ? -2.935 -0.944 10.574 1.00 98.56 82 ARG A N 1
ATOM 623 C CA . ARG A 1 82 ? -1.556 -0.643 10.148 1.00 98.56 82 ARG A CA 1
ATOM 624 C C . ARG A 1 82 ? -0.646 -1.860 10.260 1.00 98.56 82 ARG A C 1
ATOM 626 O O . ARG A 1 82 ? 0.054 -2.161 9.305 1.00 98.56 82 ARG A O 1
ATOM 633 N N . VAL A 1 83 ? -0.714 -2.602 11.363 1.00 98.31 83 VAL A N 1
ATOM 634 C CA . VAL A 1 83 ? 0.075 -3.828 11.567 1.00 98.31 83 VAL A CA 1
ATOM 635 C C . VAL A 1 83 ? -0.270 -4.901 10.531 1.00 98.31 83 VAL A C 1
ATOM 637 O O . VAL A 1 83 ? 0.627 -5.507 9.945 1.00 98.31 83 VAL A O 1
ATOM 640 N N . ALA A 1 84 ? -1.560 -5.133 10.275 1.00 98.06 84 ALA A N 1
ATOM 641 C CA . ALA A 1 84 ? -1.991 -6.113 9.279 1.00 98.06 84 ALA A CA 1
ATOM 642 C C . ALA A 1 84 ? -1.589 -5.699 7.850 1.00 98.06 84 ALA A C 1
ATOM 644 O O . ALA A 1 84 ? -1.104 -6.529 7.077 1.00 98.06 84 ALA A O 1
ATOM 645 N N . PHE A 1 85 ? -1.728 -4.413 7.520 1.00 98.50 85 PHE A N 1
ATOM 646 C CA . PHE A 1 85 ? -1.242 -3.848 6.264 1.00 98.50 85 PHE A CA 1
ATOM 647 C C . PHE A 1 85 ? 0.276 -4.012 6.118 1.00 98.50 85 PHE A C 1
ATOM 649 O O . PHE A 1 85 ? 0.730 -4.513 5.092 1.00 98.50 85 PHE A O 1
ATOM 656 N N . ASP A 1 86 ? 1.054 -3.651 7.142 1.00 98.38 86 ASP A N 1
ATOM 657 C CA . ASP A 1 86 ? 2.517 -3.734 7.130 1.00 98.38 86 ASP A CA 1
ATOM 658 C C . ASP A 1 86 ? 2.973 -5.186 6.881 1.00 98.38 86 ASP A C 1
ATOM 660 O O . ASP A 1 86 ? 3.844 -5.426 6.044 1.00 98.38 86 ASP A O 1
ATOM 664 N N . ALA A 1 87 ? 2.316 -6.173 7.503 1.00 97.94 87 ALA A N 1
ATOM 665 C CA . ALA A 1 87 ? 2.589 -7.592 7.261 1.00 97.94 87 ALA A CA 1
ATOM 666 C C . ALA A 1 87 ? 2.323 -8.014 5.802 1.00 97.94 87 ALA A C 1
ATOM 668 O O . ALA A 1 87 ? 3.153 -8.690 5.185 1.00 97.94 87 ALA A O 1
ATOM 669 N N . ASN A 1 88 ? 1.191 -7.599 5.223 1.00 97.88 88 ASN A N 1
ATOM 670 C CA . ASN A 1 88 ? 0.871 -7.884 3.821 1.00 97.88 88 ASN A CA 1
ATOM 671 C C . ASN A 1 88 ? 1.839 -7.168 2.858 1.00 97.88 88 ASN A C 1
ATOM 673 O O . ASN A 1 88 ? 2.287 -7.762 1.875 1.00 97.88 88 ASN A O 1
ATOM 677 N N . ALA A 1 89 ? 2.203 -5.918 3.151 1.00 96.56 89 ALA A N 1
ATOM 678 C CA . ALA A 1 89 ? 3.146 -5.130 2.366 1.00 96.56 89 ALA A CA 1
ATOM 679 C C . ALA A 1 89 ? 4.555 -5.749 2.375 1.00 96.56 89 ALA A C 1
ATOM 681 O O . ALA A 1 89 ? 5.203 -5.836 1.328 1.00 96.56 89 ALA A O 1
ATOM 682 N N . THR A 1 90 ? 5.018 -6.240 3.530 1.00 96.06 90 THR A N 1
ATOM 683 C CA . THR A 1 90 ? 6.273 -6.996 3.638 1.00 96.06 90 THR A CA 1
ATOM 684 C C . THR A 1 90 ? 6.224 -8.281 2.817 1.00 96.06 90 THR A C 1
ATOM 686 O O . THR A 1 90 ? 7.158 -8.542 2.059 1.00 96.06 90 THR A O 1
ATOM 689 N N . ALA A 1 91 ? 5.137 -9.053 2.903 1.00 94.06 91 ALA A N 1
ATOM 690 C CA . ALA A 1 91 ? 4.988 -10.281 2.124 1.00 94.06 91 ALA A CA 1
ATOM 691 C C . ALA A 1 91 ? 5.009 -10.009 0.608 1.00 94.06 91 ALA A C 1
ATOM 693 O O . ALA A 1 91 ? 5.684 -10.715 -0.140 1.00 94.06 91 ALA A O 1
ATOM 694 N N . GLN A 1 92 ? 4.335 -8.949 0.144 1.00 91.75 92 GLN A N 1
ATOM 695 C CA . GLN A 1 92 ? 4.366 -8.551 -1.268 1.00 91.75 92 GLN A CA 1
ATOM 696 C C . GLN A 1 92 ? 5.787 -8.197 -1.728 1.00 91.75 92 GLN A C 1
ATOM 698 O O . GLN A 1 92 ? 6.211 -8.611 -2.808 1.00 91.75 92 GLN A O 1
ATOM 703 N N . ARG A 1 93 ? 6.537 -7.456 -0.906 1.00 90.00 93 ARG A N 1
ATOM 704 C CA . ARG A 1 93 ? 7.927 -7.103 -1.208 1.00 90.00 93 ARG A CA 1
ATOM 705 C C . ARG A 1 93 ? 8.823 -8.338 -1.313 1.00 90.00 93 ARG A C 1
ATOM 707 O O . ARG A 1 93 ? 9.603 -8.430 -2.255 1.00 90.00 93 ARG A O 1
ATOM 714 N N . GLN A 1 94 ? 8.691 -9.283 -0.384 1.00 90.62 94 GLN A N 1
ATOM 715 C CA . GLN A 1 94 ? 9.464 -10.529 -0.399 1.00 90.62 94 GLN A CA 1
ATOM 716 C C . GLN A 1 94 ? 9.201 -11.337 -1.674 1.00 90.62 94 GLN A C 1
ATOM 718 O O . GLN A 1 94 ? 10.148 -11.761 -2.332 1.00 90.62 94 GLN A O 1
ATOM 723 N N . LEU A 1 95 ? 7.933 -11.462 -2.080 1.00 87.12 95 LEU A N 1
ATOM 724 C CA . LEU A 1 95 ? 7.556 -12.132 -3.328 1.00 87.12 95 LEU A CA 1
ATOM 725 C C . LEU A 1 95 ? 8.178 -11.458 -4.559 1.00 87.12 95 LEU A C 1
ATOM 727 O O . LEU A 1 95 ? 8.684 -12.138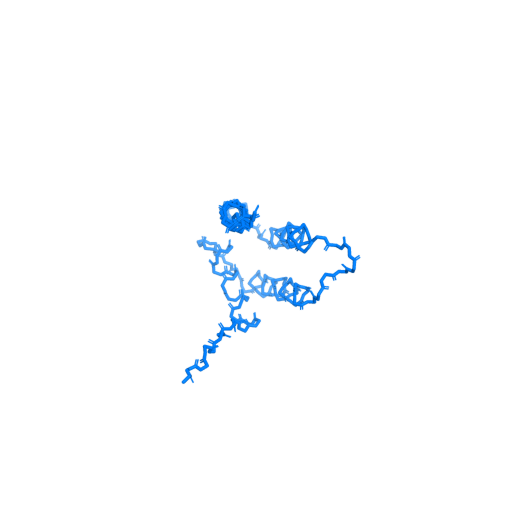 -5.447 1.00 87.12 95 LEU A O 1
ATOM 731 N N . LEU A 1 96 ? 8.180 -10.124 -4.615 1.00 85.62 96 LEU A N 1
ATOM 732 C CA . LEU A 1 96 ? 8.822 -9.386 -5.706 1.00 85.62 96 LEU A CA 1
ATOM 733 C C . LEU A 1 96 ? 10.336 -9.644 -5.742 1.00 85.62 96 LEU A C 1
ATOM 735 O O . LEU A 1 96 ? 10.886 -9.954 -6.799 1.00 85.62 96 LEU A O 1
ATOM 739 N N . GLU A 1 97 ? 11.015 -9.559 -4.599 1.00 87.81 97 GLU A N 1
ATOM 740 C CA . GLU A 1 97 ? 12.454 -9.826 -4.497 1.00 87.81 97 GLU A CA 1
ATOM 741 C C . GLU A 1 97 ? 12.801 -11.279 -4.883 1.00 87.81 97 GLU A C 1
ATOM 743 O O . GLU A 1 97 ? 13.809 -11.527 -5.548 1.00 87.81 97 GLU A O 1
ATOM 748 N N . GLU A 1 98 ? 11.957 -12.252 -4.531 1.00 86.62 98 GLU A N 1
ATOM 749 C CA . GLU A 1 98 ? 12.071 -13.645 -4.978 1.00 86.62 98 GLU A CA 1
ATOM 750 C C . GLU A 1 98 ? 11.910 -13.793 -6.490 1.00 86.62 98 GLU A C 1
ATOM 752 O O . GLU A 1 98 ? 12.740 -14.447 -7.124 1.00 86.62 98 GLU A O 1
ATOM 757 N N . VAL A 1 99 ? 10.905 -13.144 -7.081 1.00 84.12 99 VAL A N 1
ATOM 758 C CA . VAL A 1 99 ? 10.704 -13.137 -8.535 1.00 84.12 99 VAL A CA 1
ATOM 759 C C . VAL A 1 99 ? 11.910 -12.528 -9.246 1.00 84.12 99 VAL A C 1
ATOM 761 O O . VAL A 1 99 ? 12.387 -13.114 -10.217 1.00 84.12 99 VAL A O 1
ATOM 764 N N . ARG A 1 100 ? 12.468 -11.414 -8.748 1.00 82.50 100 ARG A N 1
ATOM 765 C CA . ARG A 1 100 ? 13.686 -10.824 -9.328 1.00 82.50 100 ARG A CA 1
ATOM 766 C C . ARG A 1 100 ? 14.863 -11.786 -9.258 1.00 82.50 100 ARG A C 1
ATOM 768 O O . ARG A 1 100 ? 15.524 -11.991 -10.270 1.00 82.50 100 ARG A O 1
ATOM 775 N N . ARG A 1 101 ? 15.109 -12.411 -8.103 1.00 79.94 101 ARG A N 1
ATOM 776 C CA . ARG A 1 101 ? 16.183 -13.410 -7.963 1.00 79.94 101 ARG A CA 1
ATOM 777 C C . ARG A 1 101 ? 15.984 -14.589 -8.916 1.00 79.94 101 ARG A C 1
ATOM 779 O O . ARG A 1 101 ? 16.932 -15.000 -9.574 1.00 79.94 101 ARG A O 1
ATOM 786 N N . GLY A 1 102 ? 14.760 -15.099 -9.037 1.00 78.69 102 GLY A N 1
ATOM 787 C CA . GLY A 1 102 ? 14.428 -16.187 -9.959 1.00 78.69 102 GLY A CA 1
ATOM 788 C C . GLY A 1 102 ? 14.564 -15.809 -11.439 1.00 78.69 102 GLY A C 1
ATOM 789 O O . GLY A 1 102 ? 14.933 -16.661 -12.243 1.00 78.69 102 GLY A O 1
ATOM 790 N N . ALA A 1 103 ? 14.301 -14.550 -11.800 1.00 64.44 103 ALA A N 1
ATOM 791 C CA . ALA A 1 103 ? 14.505 -14.035 -13.153 1.00 64.44 103 ALA A CA 1
ATOM 792 C C . ALA A 1 103 ? 15.997 -13.896 -13.493 1.00 64.44 103 ALA A C 1
ATOM 794 O O . ALA A 1 103 ? 16.407 -14.305 -14.573 1.00 64.44 103 ALA A O 1
ATOM 795 N N . VAL A 1 104 ? 1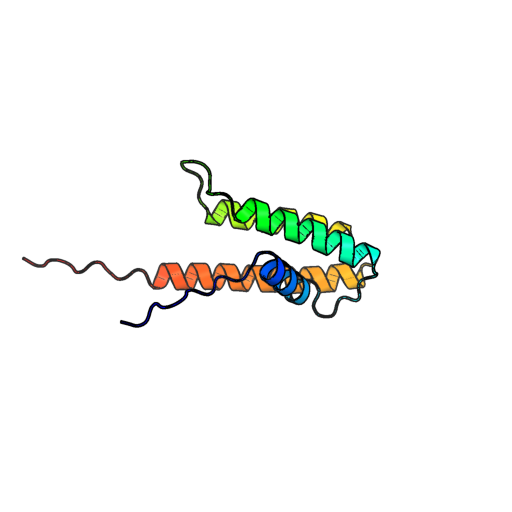6.811 -13.412 -12.549 1.00 60.03 104 VAL A N 1
ATOM 796 C CA . VAL A 1 104 ? 18.276 -13.311 -12.700 1.00 60.03 104 VAL A CA 1
ATOM 797 C C . VAL A 1 104 ? 18.922 -14.693 -12.867 1.00 60.03 104 VAL A C 1
ATOM 799 O O . VAL A 1 104 ? 19.840 -14.853 -13.658 1.00 60.03 104 VAL A O 1
ATOM 802 N N . LEU A 1 105 ? 18.413 -15.722 -12.182 1.00 57.16 105 LEU A N 1
ATOM 803 C CA . LEU A 1 105 ? 18.913 -17.101 -12.306 1.00 57.16 105 LEU A CA 1
ATOM 804 C C . LEU A 1 105 ? 18.474 -17.822 -13.594 1.00 57.16 105 LEU A C 1
ATOM 806 O O . LEU A 1 105 ? 18.926 -18.937 -13.846 1.00 57.16 105 LEU A O 1
ATOM 810 N N . ARG A 1 106 ? 17.564 -17.234 -14.381 1.00 49.50 106 ARG A N 1
ATOM 811 C CA . ARG A 1 106 ? 17.036 -17.807 -15.630 1.00 49.50 106 ARG A CA 1
ATOM 812 C C . ARG A 1 106 ? 17.517 -17.089 -16.888 1.00 49.5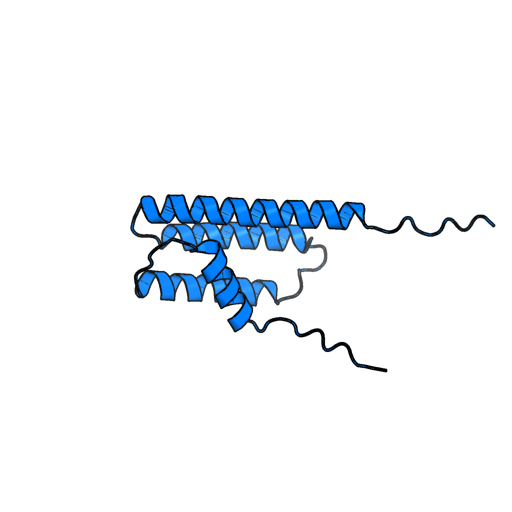0 106 ARG A C 1
ATOM 814 O O . ARG A 1 106 ? 16.993 -17.390 -17.961 1.00 49.50 106 ARG A O 1
ATOM 821 N N . GLU A 1 107 ? 18.481 -16.174 -16.802 1.00 41.84 107 GLU A N 1
ATOM 822 C CA . GLU A 1 107 ? 19.180 -15.760 -18.018 1.00 41.84 107 GLU A CA 1
ATOM 823 C C . GLU A 1 107 ? 19.818 -17.010 -18.650 1.00 41.84 107 GLU A C 1
ATOM 825 O O . GLU A 1 107 ? 20.574 -17.712 -17.976 1.00 41.84 107 GLU A O 1
ATOM 830 N N . PRO A 1 108 ? 19.466 -17.371 -19.898 1.00 47.72 108 PRO A N 1
ATOM 831 C CA . PRO A 1 108 ? 20.119 -18.480 -20.562 1.00 47.72 108 PRO A CA 1
ATOM 832 C C . PRO A 1 108 ? 21.574 -18.083 -20.781 1.00 47.72 108 PRO A C 1
ATOM 834 O O . PRO A 1 108 ? 21.835 -17.061 -21.420 1.00 47.72 108 PRO A O 1
ATOM 837 N N . ASP A 1 109 ? 22.506 -18.901 -20.286 1.00 51.28 109 ASP A N 1
ATOM 838 C CA . ASP A 1 109 ? 23.882 -18.887 -20.771 1.00 51.28 109 ASP A CA 1
ATOM 839 C C . ASP A 1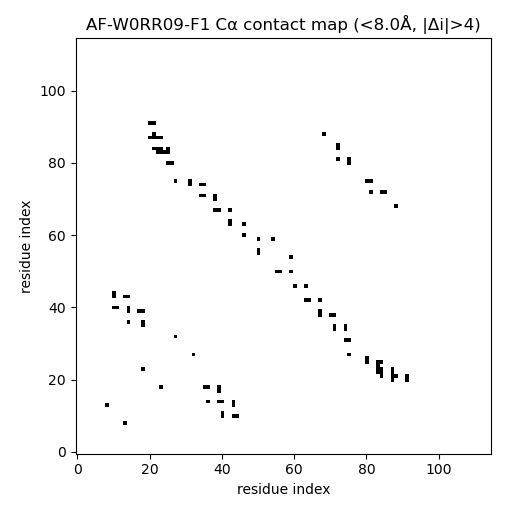 109 ? 23.819 -18.812 -22.298 1.00 51.28 109 ASP A C 1
ATOM 841 O O . ASP A 1 109 ? 23.266 -19.697 -22.965 1.00 51.28 109 ASP A O 1
ATOM 845 N N . ALA A 1 110 ? 24.305 -17.698 -22.848 1.00 53.12 110 ALA A N 1
ATOM 846 C CA . ALA A 1 110 ? 24.402 -17.520 -24.283 1.00 53.12 110 ALA A CA 1
ATOM 847 C C . ALA A 1 110 ? 25.096 -18.764 -24.861 1.00 53.12 110 ALA A C 1
ATOM 849 O O . ALA A 1 110 ? 26.073 -19.233 -24.268 1.00 53.12 110 ALA A O 1
ATOM 850 N N . PRO A 1 111 ? 24.635 -19.328 -25.993 1.00 49.28 111 PRO A N 1
ATOM 851 C CA . PRO A 1 111 ? 25.324 -20.458 -26.581 1.00 49.28 111 PRO A CA 1
ATOM 852 C C . PRO A 1 111 ? 26.747 -20.009 -26.906 1.00 49.28 111 PRO A C 1
ATOM 854 O O . PRO A 1 111 ? 26.957 -19.203 -27.815 1.00 49.28 111 PRO A O 1
ATOM 857 N N . SER A 1 112 ? 27.721 -20.523 -26.150 1.00 50.88 112 SER A N 1
ATOM 858 C CA . SER A 1 112 ? 29.127 -20.465 -26.523 1.00 50.88 112 SER A CA 1
ATOM 859 C C . SER A 1 112 ? 29.223 -21.029 -27.933 1.00 50.88 112 SER A C 1
ATOM 861 O O . SER A 1 112 ? 29.120 -22.239 -28.138 1.00 50.88 112 SER A O 1
ATOM 863 N N . ARG A 1 113 ? 29.393 -20.150 -28.926 1.00 51.53 113 ARG A N 1
ATOM 864 C CA . ARG A 1 113 ? 29.918 -20.549 -30.227 1.00 51.53 113 ARG A CA 1
ATOM 865 C C . ARG A 1 113 ? 31.352 -21.003 -29.985 1.00 51.53 113 ARG A C 1
ATOM 867 O O . ARG A 1 113 ? 32.281 -20.210 -30.077 1.00 51.53 113 ARG A O 1
ATOM 874 N N . ALA A 1 114 ? 31.504 -22.276 -29.647 1.00 44.00 114 ALA A N 1
ATOM 875 C CA . ALA A 1 114 ? 32.722 -23.005 -29.931 1.00 44.00 114 ALA A CA 1
ATOM 876 C C . ALA A 1 114 ? 32.741 -23.221 -31.450 1.00 44.00 114 ALA A C 1
ATOM 878 O O . ALA A 1 114 ? 32.017 -24.067 -31.977 1.00 44.00 114 ALA A O 1
ATOM 879 N N . GLY A 1 115 ? 33.467 -22.344 -32.139 1.00 41.66 115 GLY A N 1
ATOM 880 C CA . GLY A 1 115 ? 33.974 -22.557 -33.491 1.00 41.66 115 GLY A CA 1
ATOM 881 C C . GLY A 1 115 ? 35.453 -22.890 -33.416 1.00 41.66 115 GLY A C 1
ATOM 882 O O . GLY A 1 115 ? 36.100 -22.400 -32.462 1.00 41.66 115 GLY A O 1
#

Secondary structure (DSSP, 8-state):
-------PPPHHHHHHHHHHHHTTTPPPPHHHHHHHHHHHHHHHHHHHSPPPTT--HHHHHHHHHHHHHHHHHHH--SHHHHHHHHHHHHHHHHHHHHHHHHHHTT---------

Sequence (115 aa):
MSPILEIRATPDQQVDFALAALFRGVALSDAEREGAEAVIRADVLARSEPPAPGEDGWERDLRSMVERNVKLRALLATEAQRVAFDANATAQRQLLEEVRRGAVLREPDAPSRAG

Organism: NCBI:txid861299